Protein AF-A0AAF3E9X9-F1 (afdb_monomer_lite)

Secondary structure (DSSP, 8-state):
----------S---PPPPHHHHHHHHHHHHHHHHHHHHHHHHHHHHHHHHHHHHHHHHHHHHHHHHHHHHHHHHHHHHHHHHHHHHHHHHHHTTT--STT------HHHHHHHHHHHHHHHT-S--S-TTSTTHHHHHTTTT--HHHHHHHHHHHHHHHHHHH---PPTT--

Organism: NCBI:txid2138241

Radius of gyration: 44.93 Å; chains: 1; bounding box: 126×39×101 Å

InterPro domains:
  IPR014352 FERM/acyl-CoA-binding protein superfamily [G3DSA:1.20.80.10] (79-162)
  IPR035984 Acyl-CoA binding protein superfamily [SSF47027] (81-164)

Foldseek 3Di:
DDDDDDDPDPPDPDDDQDPVNVVVVVVVVVVVVVVVVVVVVVVVVVVVVVVVVVVVVVVVVVVVVVVVVVVVVVVVVVVLVVLLVVLCVFVVQQCVPPPQNPFHFDVVLVLLLVLLVCCLPVNADPPDPPDPNNVNVNVCHPPHNSRSSVVNSVSSVVRCVPTNTRDDPPDD

Structure (mmCIF, N/CA/C/O backbone):
data_AF-A0AAF3E9X9-F1
#
_entry.id   AF-A0AAF3E9X9-F1
#
loop_
_atom_site.group_PDB
_atom_site.id
_atom_site.type_symbol
_atom_site.label_atom_id
_atom_site.label_alt_id
_atom_site.label_comp_id
_atom_site.label_asym_id
_atom_site.label_entity_id
_atom_site.label_seq_id
_atom_site.pdbx_PDB_ins_code
_atom_site.Cartn_x
_atom_site.Cartn_y
_atom_site.Cartn_z
_atom_site.occupancy
_atom_site.B_iso_or_equiv
_atom_site.auth_seq_id
_atom_site.auth_comp_id
_atom_site.auth_asym_id
_atom_site.auth_atom_id
_atom_site.pdbx_PDB_model_num
ATOM 1 N N . MET A 1 1 ? 98.297 -1.333 -71.410 1.00 38.38 1 MET A N 1
ATOM 2 C CA . MET A 1 1 ? 98.080 0.118 -71.212 1.00 38.38 1 MET A CA 1
ATOM 3 C C . MET A 1 1 ? 96.609 0.364 -71.521 1.00 38.38 1 MET A C 1
ATOM 5 O O . MET A 1 1 ? 96.231 0.196 -72.664 1.00 38.38 1 MET A O 1
ATOM 9 N N . SER A 1 2 ? 95.712 0.298 -70.538 1.00 42.59 2 SER A N 1
ATOM 10 C CA . SER A 1 2 ? 95.420 1.313 -69.509 1.00 42.59 2 SER A CA 1
ATOM 11 C C . SER A 1 2 ? 94.754 2.567 -70.086 1.00 42.59 2 SER A C 1
ATOM 13 O O . SER A 1 2 ? 95.431 3.323 -70.775 1.00 42.59 2 SER A O 1
ATOM 15 N N . ALA A 1 3 ? 93.456 2.718 -69.779 1.00 42.56 3 ALA A N 1
ATOM 16 C CA . ALA A 1 3 ? 92.690 3.940 -69.460 1.00 42.56 3 ALA A CA 1
ATOM 17 C C . ALA A 1 3 ? 91.218 3.741 -69.912 1.00 42.56 3 ALA A C 1
ATOM 19 O O . ALA A 1 3 ? 90.909 3.918 -71.082 1.00 42.56 3 ALA A O 1
ATOM 20 N N . THR A 1 4 ? 90.333 3.071 -69.164 1.00 42.22 4 THR A N 1
ATOM 21 C CA . THR A 1 4 ? 89.468 3.565 -68.061 1.00 42.22 4 THR A CA 1
ATOM 22 C C . THR A 1 4 ? 88.842 4.957 -68.211 1.00 42.22 4 THR A C 1
ATOM 24 O O . THR A 1 4 ? 89.558 5.952 -68.193 1.00 42.22 4 THR A O 1
ATOM 27 N N . ASN A 1 5 ? 87.503 4.948 -68.093 1.00 45.28 5 ASN A N 1
ATOM 28 C CA . ASN A 1 5 ? 86.582 5.967 -67.559 1.00 45.28 5 ASN A CA 1
ATOM 29 C C . ASN A 1 5 ? 86.308 7.210 -68.428 1.00 45.28 5 ASN A C 1
ATOM 31 O O . ASN A 1 5 ? 87.218 7.829 -68.952 1.00 45.28 5 ASN A O 1
ATOM 35 N N . ARG A 1 6 ? 85.052 7.655 -68.572 1.00 42.28 6 ARG A N 1
ATOM 36 C CA . ARG A 1 6 ? 84.019 7.747 -67.522 1.00 42.28 6 ARG A CA 1
ATOM 37 C C . ARG A 1 6 ? 82.604 7.791 -68.134 1.00 42.28 6 ARG A C 1
ATOM 39 O O . ARG A 1 6 ? 82.446 8.430 -69.171 1.00 42.28 6 ARG A O 1
ATOM 46 N N . PRO A 1 7 ? 81.581 7.190 -67.503 1.00 47.53 7 PRO A N 1
ATOM 47 C CA . PRO A 1 7 ? 80.197 7.523 -67.813 1.00 47.53 7 PRO A CA 1
ATOM 48 C C . PRO A 1 7 ? 79.908 8.948 -67.318 1.00 47.53 7 PRO A C 1
ATOM 50 O O . PRO A 1 7 ? 80.308 9.312 -66.209 1.00 47.53 7 PRO A O 1
ATOM 53 N N . LEU A 1 8 ? 79.242 9.751 -68.149 1.00 48.19 8 LEU A N 1
ATOM 54 C CA . LEU A 1 8 ? 78.538 10.949 -67.697 1.00 48.19 8 LEU A CA 1
ATOM 55 C C . LEU A 1 8 ? 77.338 10.449 -66.889 1.00 48.19 8 LEU A C 1
ATOM 57 O O . LEU A 1 8 ? 76.343 10.003 -67.449 1.00 48.19 8 LEU A O 1
ATOM 61 N N . ILE A 1 9 ? 77.522 10.381 -65.573 1.00 47.69 9 ILE A N 1
ATOM 62 C CA . ILE A 1 9 ? 76.431 10.234 -64.618 1.00 47.69 9 ILE A CA 1
ATOM 63 C C . ILE A 1 9 ? 75.837 11.633 -64.508 1.00 47.69 9 ILE A C 1
ATOM 65 O O . ILE A 1 9 ? 76.485 12.522 -63.957 1.00 47.69 9 ILE A O 1
ATOM 69 N N . ASP A 1 10 ? 74.650 11.824 -65.072 1.00 47.41 10 ASP A N 1
ATOM 70 C CA . ASP A 1 10 ? 73.812 12.958 -64.709 1.00 47.41 10 ASP A CA 1
ATOM 71 C C . ASP A 1 10 ? 73.425 12.781 -63.229 1.00 47.41 10 ASP A C 1
ATOM 73 O O . ASP A 1 10 ? 73.013 11.701 -62.803 1.00 47.41 10 ASP A O 1
ATOM 77 N N . GLU A 1 11 ? 73.677 13.816 -62.426 1.00 53.53 11 GLU A N 1
ATOM 78 C CA . GLU A 1 11 ? 73.763 13.761 -60.958 1.00 53.53 11 GLU A CA 1
ATOM 79 C C . GLU A 1 11 ? 72.438 13.573 -60.204 1.00 53.53 11 GLU A C 1
ATOM 81 O O . GLU A 1 11 ? 72.451 13.534 -58.979 1.00 53.53 11 GLU A O 1
ATOM 86 N N . ASP A 1 12 ? 71.319 13.334 -60.878 1.00 51.91 12 ASP A N 1
ATOM 87 C CA . ASP A 1 12 ? 70.047 13.064 -60.212 1.00 51.91 12 ASP A CA 1
ATOM 88 C C . ASP A 1 12 ? 69.458 11.761 -60.750 1.00 51.91 12 ASP A C 1
ATOM 90 O O . ASP A 1 12 ? 68.767 11.733 -61.765 1.00 51.91 12 ASP A O 1
ATOM 94 N N . GLY A 1 13 ? 69.764 10.655 -60.064 1.00 48.75 13 GLY A N 1
ATOM 95 C CA . GLY A 1 13 ? 69.253 9.309 -60.337 1.00 48.75 13 GLY A CA 1
ATOM 96 C C . GLY A 1 13 ? 67.747 9.177 -60.097 1.00 48.75 13 GLY A C 1
ATOM 97 O O . GLY A 1 13 ? 67.317 8.410 -59.238 1.00 48.75 13 GLY A O 1
ATOM 98 N N . ILE A 1 14 ? 66.948 9.923 -60.852 1.00 55.38 14 ILE A N 1
ATOM 99 C CA . ILE A 1 14 ? 65.500 9.792 -60.934 1.00 55.38 14 ILE A CA 1
ATOM 100 C C . ILE A 1 14 ? 65.216 9.119 -62.275 1.00 55.38 14 ILE A C 1
ATOM 102 O O . ILE A 1 14 ? 65.149 9.772 -63.314 1.00 55.38 14 ILE A O 1
ATOM 106 N N . SER A 1 15 ? 65.081 7.791 -62.263 1.00 61.12 15 SER A N 1
ATOM 107 C CA . SER A 1 15 ? 64.470 7.093 -63.392 1.00 61.12 15 SER A CA 1
ATOM 108 C C . SER A 1 15 ? 63.033 7.592 -63.532 1.00 61.12 15 SER A C 1
ATOM 110 O O . SER A 1 15 ? 62.272 7.515 -62.564 1.00 61.12 15 SER A O 1
ATOM 112 N N . GLU A 1 16 ? 62.660 8.108 -64.704 1.00 63.59 16 GLU A N 1
ATOM 113 C CA . GLU A 1 16 ? 61.262 8.421 -65.007 1.00 63.59 16 GLU A CA 1
ATOM 114 C C . GLU A 1 16 ? 60.417 7.164 -64.780 1.00 63.59 16 GLU A C 1
ATOM 116 O O . GLU A 1 16 ? 60.650 6.127 -65.403 1.00 63.59 16 GLU A O 1
ATOM 121 N N . ALA A 1 17 ? 59.479 7.254 -63.832 1.00 66.50 17 ALA A N 1
ATOM 122 C CA . ALA A 1 17 ? 58.561 6.168 -63.527 1.00 66.50 17 ALA A CA 1
ATOM 123 C C . ALA A 1 17 ? 57.815 5.782 -64.804 1.00 66.50 17 ALA A C 1
ATOM 125 O O . ALA A 1 17 ? 57.258 6.640 -65.498 1.00 66.50 17 ALA A O 1
ATOM 126 N N . THR A 1 18 ? 57.815 4.494 -65.118 1.00 78.81 18 THR A N 1
ATOM 127 C CA . THR A 1 18 ? 57.129 3.998 -66.307 1.00 78.81 18 THR A CA 1
ATOM 128 C C . THR A 1 18 ? 55.622 4.227 -66.177 1.00 78.81 18 THR A C 1
ATOM 130 O O . THR A 1 18 ? 55.057 4.285 -65.082 1.00 78.81 18 THR A O 1
ATOM 133 N N . GLU A 1 19 ? 54.931 4.369 -67.308 1.00 76.75 19 GLU A N 1
ATOM 134 C CA . GLU A 1 19 ? 53.483 4.619 -67.316 1.00 76.75 19 GLU A CA 1
ATOM 135 C C . GLU A 1 19 ? 52.685 3.486 -66.633 1.00 76.75 19 GLU A C 1
ATOM 137 O O . GLU A 1 19 ? 51.592 3.709 -66.109 1.00 76.75 19 GLU A O 1
ATOM 142 N N . GLU A 1 20 ? 53.243 2.272 -66.611 1.00 78.62 20 GLU A N 1
ATOM 143 C CA . GLU A 1 20 ? 52.700 1.111 -65.900 1.00 78.62 20 GLU A CA 1
ATOM 144 C C . GLU A 1 20 ? 52.878 1.236 -64.380 1.00 78.62 20 GLU A C 1
ATOM 146 O O . GLU A 1 20 ? 51.900 1.078 -63.650 1.00 78.62 20 GLU A O 1
ATOM 151 N N . GLU A 1 21 ? 54.060 1.634 -63.897 1.00 82.25 21 GLU A N 1
ATOM 152 C CA . GLU A 1 21 ? 54.308 1.892 -62.467 1.00 82.25 21 GLU A CA 1
ATOM 153 C C . GLU A 1 21 ? 53.427 3.029 -61.926 1.00 82.25 21 GLU A C 1
ATOM 155 O O . GLU A 1 21 ? 52.904 2.947 -60.811 1.00 82.25 21 GLU A O 1
ATOM 160 N N . LEU A 1 22 ? 53.197 4.074 -62.728 1.00 81.25 22 LEU A N 1
ATOM 161 C CA . LEU A 1 22 ? 52.276 5.159 -62.380 1.00 81.25 22 LEU A CA 1
ATOM 162 C C . LEU A 1 22 ? 50.829 4.662 -62.266 1.00 81.25 22 LEU A C 1
ATOM 164 O O . LEU A 1 22 ? 50.129 5.052 -61.332 1.00 81.25 22 LEU A O 1
ATOM 168 N N . LYS A 1 23 ? 50.377 3.779 -63.167 1.00 84.31 23 LYS A N 1
ATOM 169 C CA . LYS A 1 23 ? 49.031 3.180 -63.110 1.00 84.31 23 LYS A CA 1
ATOM 170 C C . LYS A 1 23 ? 48.865 2.263 -61.900 1.00 84.31 23 LYS A C 1
ATOM 172 O O . LYS A 1 23 ? 47.849 2.365 -61.211 1.00 84.31 23 LYS A O 1
ATOM 177 N N . GLU A 1 24 ? 49.853 1.424 -61.600 1.00 85.12 24 GLU A N 1
ATOM 178 C CA . GLU A 1 24 ? 49.837 0.554 -60.417 1.00 85.12 24 GLU A CA 1
ATOM 179 C C . GLU A 1 24 ? 49.804 1.360 -59.114 1.00 85.12 24 GLU A C 1
ATOM 181 O O . GLU A 1 24 ? 49.028 1.055 -58.202 1.00 85.12 24 GLU A O 1
ATOM 186 N N . PHE A 1 25 ? 50.588 2.436 -59.031 1.00 85.31 25 PHE A N 1
ATOM 187 C CA . PHE A 1 25 ? 50.586 3.329 -57.877 1.00 85.31 25 PHE A CA 1
ATOM 188 C C . PHE A 1 25 ? 49.228 4.025 -57.690 1.00 85.31 25 PHE A C 1
ATOM 190 O O . PHE A 1 25 ? 48.700 4.095 -56.576 1.00 85.31 25 PHE A O 1
ATOM 197 N N . ASP A 1 26 ? 48.613 4.476 -58.782 1.00 89.69 26 ASP A N 1
ATOM 198 C CA . ASP A 1 26 ? 47.309 5.138 -58.769 1.00 89.69 26 ASP A CA 1
ATOM 199 C C . ASP A 1 26 ? 46.173 4.166 -58.376 1.00 89.69 26 ASP A C 1
ATOM 201 O O . ASP A 1 26 ? 45.241 4.522 -57.641 1.00 89.69 26 ASP A O 1
ATOM 205 N N . GLU A 1 27 ? 46.263 2.896 -58.787 1.00 91.19 27 GLU A N 1
ATOM 206 C CA . GLU A 1 27 ? 45.381 1.822 -58.316 1.00 91.19 27 GLU A CA 1
ATOM 207 C C . GLU A 1 27 ? 45.573 1.514 -56.827 1.00 91.19 27 GLU A C 1
ATOM 209 O O . GLU A 1 27 ? 44.582 1.331 -56.104 1.00 91.19 27 GLU A O 1
ATOM 214 N N . LEU A 1 28 ? 46.818 1.514 -56.343 1.00 91.50 28 LEU A N 1
ATOM 215 C CA . LEU A 1 28 ? 47.146 1.317 -54.933 1.00 91.50 28 LEU A CA 1
ATOM 216 C C . LEU A 1 28 ? 46.549 2.434 -54.064 1.00 91.50 28 LEU A C 1
ATOM 218 O O . LEU A 1 28 ? 45.925 2.149 -53.038 1.00 91.50 28 LEU A O 1
ATOM 222 N N . ILE A 1 29 ? 46.646 3.693 -54.506 1.00 90.88 29 ILE A N 1
ATOM 223 C CA . ILE A 1 29 ? 46.028 4.851 -53.841 1.00 90.88 29 ILE A CA 1
ATOM 224 C C . ILE A 1 29 ? 44.506 4.702 -53.809 1.00 90.88 29 ILE A C 1
ATOM 226 O O . ILE A 1 29 ? 43.887 4.857 -52.751 1.00 90.88 29 ILE A O 1
ATOM 230 N N . LYS A 1 30 ? 43.878 4.352 -54.938 1.00 92.25 30 LYS A N 1
ATOM 231 C CA . LYS A 1 30 ? 42.420 4.147 -55.017 1.00 92.25 30 LYS A CA 1
ATOM 232 C C . LYS A 1 30 ? 41.957 2.989 -54.137 1.00 92.25 30 LYS A C 1
ATOM 234 O O . LYS A 1 30 ? 40.858 3.043 -53.580 1.00 92.25 30 LYS A O 1
ATOM 239 N N . LYS A 1 31 ? 42.750 1.923 -54.015 1.00 92.88 31 LYS A N 1
ATOM 240 C CA . LYS A 1 31 ? 42.470 0.794 -53.117 1.00 92.88 31 LYS A CA 1
ATOM 241 C C . LYS A 1 31 ? 42.584 1.222 -51.654 1.00 92.88 31 LYS A C 1
ATOM 243 O O . LYS A 1 31 ? 41.633 1.029 -50.902 1.00 92.88 31 LYS A O 1
ATOM 248 N N . TYR A 1 32 ? 43.668 1.900 -51.282 1.00 92.69 32 TYR A N 1
ATOM 249 C CA . TYR A 1 32 ? 43.867 2.425 -49.931 1.00 92.69 32 TYR A CA 1
ATOM 250 C C . TYR A 1 32 ? 42.759 3.406 -49.515 1.00 92.69 32 TYR A C 1
ATOM 252 O O . TYR A 1 32 ? 42.223 3.310 -48.410 1.00 92.69 32 TYR A O 1
ATOM 260 N N . ALA A 1 33 ? 42.352 4.312 -50.408 1.00 91.19 33 ALA A N 1
ATOM 261 C CA . ALA A 1 33 ? 41.256 5.246 -50.159 1.00 91.19 33 ALA A CA 1
ATOM 262 C C . ALA A 1 33 ? 39.920 4.519 -49.919 1.00 91.19 33 ALA A C 1
ATOM 264 O O . ALA A 1 33 ? 39.194 4.861 -48.981 1.00 91.19 33 ALA A O 1
ATOM 265 N N . ARG A 1 34 ? 39.617 3.481 -50.715 1.00 92.88 34 ARG A N 1
ATOM 266 C CA . ARG A 1 34 ? 38.428 2.631 -50.531 1.00 92.88 34 ARG A CA 1
ATOM 267 C C . ARG A 1 34 ? 38.466 1.870 -49.208 1.00 92.88 34 ARG A C 1
ATOM 269 O O . ARG A 1 34 ? 37.472 1.874 -48.483 1.00 92.88 34 ARG A O 1
ATOM 276 N N . ASP A 1 35 ? 39.603 1.275 -48.861 1.00 92.31 35 ASP A N 1
ATOM 277 C CA . ASP A 1 35 ? 39.767 0.535 -47.608 1.00 92.31 35 ASP A CA 1
ATOM 278 C C . ASP A 1 35 ? 39.647 1.453 -46.386 1.00 92.31 35 ASP A C 1
ATOM 280 O O . ASP A 1 35 ? 38.933 1.131 -45.433 1.00 92.31 35 ASP A O 1
ATOM 284 N N . LYS A 1 36 ? 40.244 2.648 -46.435 1.00 93.81 36 LYS A N 1
ATOM 285 C CA . LYS A 1 36 ? 40.117 3.660 -45.378 1.00 93.81 36 LYS A CA 1
ATOM 286 C C . LYS A 1 36 ? 38.671 4.136 -45.213 1.00 93.81 36 LYS A C 1
ATOM 288 O O . LYS A 1 36 ? 38.189 4.260 -44.085 1.00 93.81 36 LYS A O 1
ATOM 293 N N . ALA A 1 37 ? 37.958 4.363 -46.318 1.00 92.38 37 ALA A N 1
ATOM 294 C CA . ALA A 1 37 ? 36.543 4.729 -46.291 1.00 92.38 37 ALA A CA 1
ATOM 295 C C . ALA A 1 37 ? 35.673 3.605 -45.702 1.00 92.38 37 ALA A C 1
ATOM 297 O O . ALA A 1 37 ? 34.796 3.878 -44.879 1.00 92.38 37 ALA A O 1
ATOM 298 N N . ARG A 1 38 ? 35.952 2.342 -46.053 1.00 93.19 38 ARG A N 1
ATOM 299 C CA . ARG A 1 38 ? 35.262 1.165 -45.507 1.00 93.19 38 ARG A CA 1
ATOM 300 C C . ARG A 1 38 ? 35.456 1.046 -43.997 1.00 93.19 38 ARG A C 1
ATOM 302 O O . ARG A 1 38 ? 34.469 0.938 -43.273 1.00 93.19 38 ARG A O 1
ATOM 309 N N . VAL A 1 39 ? 36.696 1.141 -43.515 1.00 93.81 39 VAL A N 1
ATOM 310 C CA . VAL A 1 39 ? 37.006 1.085 -42.075 1.00 93.81 39 VAL A CA 1
ATOM 311 C C . VAL A 1 39 ? 36.317 2.225 -41.321 1.00 93.81 39 VAL A C 1
ATOM 313 O O . VAL A 1 39 ? 35.711 1.990 -40.276 1.00 93.81 39 VAL A O 1
ATOM 316 N N . SER A 1 40 ? 36.327 3.447 -41.865 1.00 92.50 40 SER A N 1
ATOM 317 C CA . SER A 1 40 ? 35.619 4.578 -41.250 1.00 92.50 40 SER A CA 1
ATOM 318 C C . SER A 1 40 ? 34.103 4.349 -41.196 1.00 92.50 40 SER A C 1
ATOM 320 O O . SER A 1 40 ? 33.474 4.622 -40.173 1.00 92.50 40 SER A O 1
ATOM 322 N N . ALA A 1 41 ? 33.503 3.807 -42.259 1.00 92.00 41 ALA A N 1
ATOM 323 C CA . ALA A 1 41 ? 32.078 3.489 -42.288 1.00 92.00 41 ALA A CA 1
ATOM 324 C C . ALA A 1 41 ? 31.706 2.393 -41.273 1.00 92.00 41 ALA A C 1
ATOM 326 O O . ALA A 1 41 ? 30.686 2.505 -40.594 1.00 92.00 41 ALA A O 1
ATOM 327 N N . GLU A 1 42 ? 32.536 1.358 -41.127 1.00 94.75 42 GLU A N 1
ATOM 328 C CA . GLU A 1 42 ? 32.354 0.303 -40.122 1.00 94.75 42 GLU A CA 1
ATOM 329 C C . GLU A 1 42 ? 32.458 0.849 -38.692 1.00 94.75 42 GLU A C 1
ATOM 331 O O . GLU A 1 42 ? 31.628 0.516 -37.846 1.00 94.75 42 GLU A O 1
ATOM 336 N N . GLN A 1 43 ? 33.420 1.734 -38.421 1.00 91.50 43 GLN A N 1
ATOM 337 C CA . GLN A 1 43 ? 33.554 2.397 -37.120 1.00 91.50 43 GLN A CA 1
ATOM 338 C C . GLN A 1 43 ? 32.338 3.268 -36.794 1.00 91.50 43 GLN A C 1
ATOM 340 O O . GLN A 1 43 ? 31.813 3.187 -35.686 1.00 91.50 43 GLN A O 1
ATOM 345 N N . ARG A 1 44 ? 31.833 4.038 -37.767 1.00 93.50 44 ARG A N 1
ATOM 346 C CA . ARG A 1 44 ? 30.604 4.830 -37.593 1.00 93.50 44 ARG A CA 1
ATOM 347 C C . ARG A 1 44 ? 29.399 3.944 -37.299 1.00 93.50 44 ARG A C 1
ATOM 349 O O . ARG A 1 44 ? 28.632 4.254 -36.397 1.00 93.50 44 ARG A O 1
ATOM 356 N N . LYS A 1 45 ? 29.242 2.823 -38.011 1.00 93.25 45 LYS A N 1
ATOM 357 C CA . LYS A 1 45 ? 28.161 1.859 -37.743 1.00 93.25 45 LYS A CA 1
ATOM 358 C C . LYS A 1 45 ? 28.243 1.291 -36.326 1.00 93.25 45 LYS A C 1
ATOM 360 O O . LYS A 1 45 ? 27.219 1.211 -35.655 1.00 93.25 45 LYS A O 1
ATOM 365 N N . LYS A 1 46 ? 29.445 0.933 -35.864 1.00 92.75 46 LYS A N 1
ATOM 366 C CA . LYS A 1 46 ? 29.664 0.453 -34.490 1.00 92.75 46 LYS A CA 1
ATOM 367 C C . LYS A 1 46 ? 29.305 1.516 -33.456 1.00 92.75 46 LYS A C 1
ATOM 369 O O . LYS A 1 46 ? 28.583 1.205 -32.517 1.00 92.75 46 LYS A O 1
ATOM 374 N N . LEU A 1 47 ? 29.750 2.757 -33.662 1.00 94.38 47 LEU A N 1
ATOM 375 C CA . LEU A 1 47 ? 29.429 3.875 -32.774 1.00 94.38 47 LEU A CA 1
ATOM 376 C C . LEU A 1 47 ? 27.914 4.103 -32.683 1.00 94.38 47 LEU A C 1
ATOM 378 O O . LEU A 1 47 ? 27.372 4.177 -31.589 1.00 94.38 47 LEU A O 1
ATOM 382 N N . LEU A 1 48 ? 27.221 4.127 -33.823 1.00 94.19 48 LEU A N 1
ATOM 383 C CA . LEU A 1 48 ? 25.768 4.309 -33.861 1.00 94.19 48 LEU A CA 1
ATOM 384 C C . LEU A 1 48 ? 25.010 3.156 -33.184 1.00 94.19 48 LEU A C 1
ATOM 386 O O . LEU A 1 48 ? 24.014 3.401 -32.506 1.00 94.19 48 LEU A O 1
ATOM 390 N N . SER A 1 49 ? 25.470 1.907 -33.343 1.00 91.38 49 SER A N 1
ATOM 391 C CA . SER A 1 49 ? 24.883 0.764 -32.623 1.00 91.38 49 SER A CA 1
ATOM 392 C C . SER A 1 49 ? 25.063 0.918 -31.119 1.00 91.38 49 SER A C 1
ATOM 394 O O . SER A 1 49 ? 24.096 0.773 -30.377 1.00 91.38 49 SER A O 1
ATOM 396 N N . TYR A 1 50 ? 26.272 1.286 -30.688 1.00 93.81 50 TYR A N 1
ATOM 397 C CA . TYR A 1 50 ? 26.589 1.503 -29.282 1.00 93.81 50 TYR A CA 1
ATOM 398 C C . TYR A 1 50 ? 25.732 2.614 -28.665 1.00 93.81 50 TYR A C 1
ATOM 400 O O . TYR A 1 50 ? 25.142 2.417 -27.610 1.00 93.81 50 TYR A O 1
ATOM 408 N N . GLU A 1 51 ? 25.597 3.762 -29.332 1.00 93.62 51 GLU A N 1
ATOM 409 C CA . GLU A 1 51 ? 24.762 4.866 -28.844 1.00 93.62 51 GLU A CA 1
ATOM 410 C C . GLU A 1 51 ? 23.286 4.474 -28.717 1.00 93.62 51 GLU A C 1
ATOM 412 O O . GLU A 1 51 ? 22.613 4.884 -27.768 1.00 93.62 51 GLU A O 1
ATOM 417 N N . ARG A 1 52 ? 22.771 3.680 -29.664 1.00 92.94 52 ARG A N 1
ATOM 418 C CA . ARG A 1 52 ? 21.404 3.155 -29.601 1.00 92.94 52 ARG A CA 1
ATOM 419 C C . ARG A 1 52 ? 21.241 2.203 -28.420 1.00 92.94 52 ARG A C 1
ATOM 421 O O . ARG A 1 52 ? 20.326 2.385 -27.625 1.00 92.94 52 ARG A O 1
ATOM 428 N N . GLU A 1 53 ? 22.131 1.223 -28.298 1.00 89.38 53 GLU A N 1
ATOM 429 C CA . GLU A 1 53 ? 22.112 0.241 -27.210 1.00 89.38 53 GLU A CA 1
ATOM 430 C C . GLU A 1 53 ? 22.225 0.926 -25.846 1.00 89.38 53 GLU A C 1
ATOM 432 O O . GLU A 1 53 ? 21.476 0.595 -24.933 1.00 89.38 53 GLU A O 1
ATOM 437 N N . HIS A 1 54 ? 23.084 1.939 -25.717 1.00 92.38 5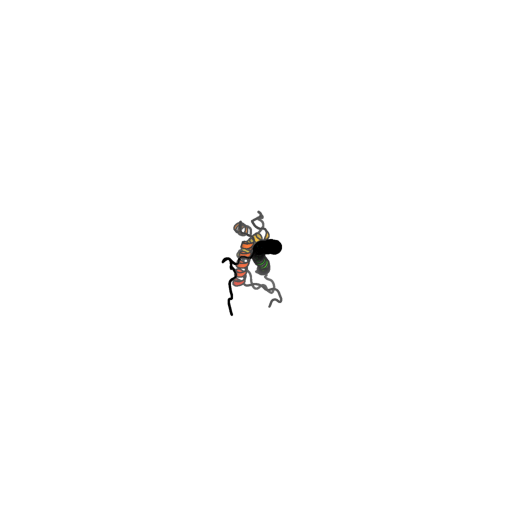4 HIS A N 1
ATOM 438 C CA . HIS A 1 54 ? 23.221 2.717 -24.489 1.00 92.38 54 HIS A CA 1
ATOM 439 C C . HIS A 1 54 ? 21.903 3.392 -24.089 1.00 92.38 54 HIS A C 1
ATOM 441 O O . HIS A 1 54 ? 21.463 3.252 -22.949 1.00 92.38 54 HIS A O 1
ATOM 447 N N . ARG A 1 55 ? 21.219 4.056 -25.032 1.00 90.69 55 ARG A N 1
ATOM 448 C CA . ARG A 1 55 ? 19.908 4.676 -24.766 1.00 90.69 55 ARG A CA 1
ATOM 449 C C . ARG A 1 55 ? 18.830 3.651 -24.420 1.00 90.69 55 ARG A C 1
ATOM 451 O O . ARG A 1 55 ? 18.002 3.909 -23.552 1.00 90.69 55 ARG A O 1
ATOM 458 N N . GLU A 1 56 ? 18.824 2.492 -25.076 1.00 88.94 56 GLU A N 1
ATOM 459 C CA . GLU A 1 56 ? 17.900 1.403 -24.736 1.00 88.94 56 GLU A CA 1
ATOM 460 C C . GLU A 1 56 ? 18.152 0.873 -23.317 1.00 88.94 56 GLU A C 1
ATOM 462 O O . GLU A 1 56 ? 17.200 0.593 -22.588 1.00 88.94 56 GLU A O 1
ATOM 467 N N . MET A 1 57 ? 19.415 0.776 -22.893 1.00 85.44 57 MET A N 1
ATOM 468 C CA . MET A 1 57 ? 19.767 0.373 -21.528 1.00 85.44 57 MET A CA 1
ATOM 469 C C . MET A 1 57 ? 19.354 1.421 -20.492 1.00 85.44 57 MET A C 1
ATOM 471 O O . MET A 1 57 ? 18.825 1.049 -19.447 1.00 85.44 57 MET A O 1
ATOM 475 N N . GLU A 1 58 ? 19.522 2.714 -20.781 1.00 92.38 58 GLU A N 1
ATOM 476 C CA . GLU A 1 58 ? 19.032 3.799 -19.919 1.00 92.38 58 GLU A CA 1
ATOM 477 C C . GLU A 1 58 ? 17.508 3.737 -19.747 1.00 92.38 58 GLU A C 1
ATOM 479 O O . GLU A 1 58 ? 17.009 3.803 -18.623 1.00 92.38 58 GLU A O 1
ATOM 484 N N . GLN A 1 59 ? 16.763 3.535 -20.839 1.00 87.31 59 GLN A N 1
ATOM 485 C CA . GLN A 1 59 ? 15.306 3.371 -20.787 1.00 87.31 59 GLN A CA 1
ATOM 486 C C . GLN A 1 59 ? 14.901 2.134 -19.980 1.00 87.31 59 GLN A C 1
ATOM 488 O O . GLN A 1 59 ? 14.068 2.233 -19.080 1.00 87.31 59 GLN A O 1
ATOM 493 N N . ARG A 1 60 ? 15.547 0.983 -20.203 1.00 82.62 60 ARG A N 1
ATOM 494 C CA . ARG A 1 60 ? 15.296 -0.229 -19.405 1.00 82.62 60 ARG A CA 1
ATOM 495 C C . ARG A 1 60 ? 15.609 -0.035 -17.927 1.00 82.62 60 ARG A C 1
ATOM 497 O O . ARG A 1 60 ? 14.892 -0.567 -17.085 1.00 82.62 60 ARG A O 1
ATOM 504 N N . ALA A 1 61 ? 16.654 0.720 -17.590 1.00 91.50 61 ALA A N 1
ATOM 505 C CA . ALA A 1 61 ? 16.977 1.032 -16.202 1.00 91.50 61 ALA A CA 1
ATOM 506 C C . ALA A 1 61 ? 15.880 1.890 -15.549 1.00 91.50 61 ALA A C 1
ATOM 508 O O . ALA A 1 61 ? 15.495 1.631 -14.407 1.00 91.50 61 ALA A O 1
ATOM 509 N N . LEU A 1 62 ? 15.328 2.868 -16.276 1.00 92.06 62 LEU A N 1
ATOM 510 C CA . LEU A 1 62 ? 14.182 3.660 -15.817 1.00 92.06 62 LEU A CA 1
ATOM 511 C C . LEU A 1 62 ? 12.938 2.787 -15.614 1.00 92.06 62 LEU A C 1
ATOM 513 O O . LEU A 1 62 ? 12.301 2.868 -14.563 1.00 92.06 62 LEU A O 1
ATOM 517 N N . GLU A 1 63 ? 12.619 1.920 -16.574 1.00 86.94 63 GLU A N 1
ATOM 518 C CA . GLU A 1 63 ? 11.493 0.983 -16.489 1.00 86.94 63 GLU A CA 1
ATOM 519 C C . GLU A 1 63 ? 11.641 0.011 -15.313 1.00 86.94 63 GLU A C 1
ATOM 521 O O . GLU A 1 63 ? 10.690 -0.203 -14.558 1.00 86.94 63 GLU A O 1
ATOM 526 N N . TRP A 1 64 ? 12.841 -0.537 -15.117 1.00 88.31 64 TRP A N 1
ATOM 527 C CA . TRP A 1 64 ? 13.174 -1.428 -14.009 1.00 88.31 64 TRP A CA 1
ATOM 528 C C . TRP A 1 64 ? 13.006 -0.736 -12.657 1.00 88.31 64 TRP A C 1
ATOM 530 O O . TRP A 1 64 ? 12.351 -1.272 -11.761 1.00 88.31 64 TRP A O 1
ATOM 540 N N . ASN A 1 65 ? 13.532 0.482 -12.519 1.00 91.56 65 ASN A N 1
ATOM 541 C CA . ASN A 1 65 ? 13.362 1.276 -11.306 1.00 91.56 65 ASN A CA 1
ATOM 542 C C . ASN A 1 65 ? 11.880 1.580 -11.051 1.00 91.56 65 ASN A C 1
ATOM 544 O O . ASN A 1 65 ? 11.394 1.370 -9.942 1.00 91.56 65 ASN A O 1
ATOM 548 N N . ALA A 1 66 ? 11.125 1.987 -12.074 1.00 86.12 66 ALA A N 1
ATOM 549 C CA . ALA A 1 66 ? 9.692 2.253 -11.953 1.00 86.12 66 ALA A CA 1
ATOM 550 C C . ALA A 1 66 ? 8.872 0.997 -11.604 1.00 86.12 66 ALA A C 1
ATOM 552 O O . ALA A 1 66 ? 7.864 1.085 -10.899 1.00 86.12 66 ALA A O 1
ATOM 553 N N . TYR A 1 67 ? 9.268 -0.178 -12.098 1.00 80.12 67 TYR A N 1
ATOM 554 C CA . TYR A 1 67 ? 8.677 -1.460 -11.712 1.00 80.12 67 TYR A CA 1
ATOM 555 C C . TYR A 1 67 ? 8.926 -1.761 -10.231 1.00 80.12 67 TYR A C 1
ATOM 557 O O . TYR A 1 67 ? 7.980 -2.045 -9.495 1.00 80.12 67 TYR A O 1
ATOM 565 N N . TRP A 1 68 ? 10.173 -1.646 -9.771 1.00 78.75 68 TRP A N 1
ATOM 566 C CA . TRP A 1 68 ? 10.518 -1.928 -8.378 1.00 78.75 68 TRP A CA 1
ATOM 567 C C . TRP A 1 68 ? 9.934 -0.921 -7.394 1.00 78.75 68 TRP A C 1
ATOM 569 O O . TRP A 1 68 ? 9.511 -1.325 -6.317 1.00 78.75 68 TRP A O 1
ATOM 579 N N . GLU A 1 69 ? 9.850 0.360 -7.744 1.00 80.81 69 GLU A N 1
ATOM 580 C CA . GLU A 1 69 ? 9.202 1.365 -6.894 1.00 80.81 69 GLU A CA 1
ATOM 581 C C . GLU A 1 69 ? 7.694 1.113 -6.758 1.00 80.81 69 GLU A C 1
ATOM 583 O O . GLU A 1 69 ? 7.165 1.168 -5.646 1.00 80.81 69 GLU A O 1
ATOM 588 N N . ARG A 1 70 ? 7.007 0.735 -7.849 1.00 70.62 70 ARG A N 1
ATOM 589 C CA . ARG A 1 70 ? 5.610 0.269 -7.778 1.00 70.62 70 ARG A CA 1
ATOM 590 C C . ARG A 1 70 ? 5.483 -0.949 -6.874 1.00 70.62 70 ARG A C 1
ATOM 592 O O . ARG A 1 70 ? 4.691 -0.944 -5.943 1.00 70.62 70 ARG A O 1
ATOM 599 N N . ARG A 1 71 ? 6.338 -1.949 -7.069 1.00 64.81 71 ARG A N 1
ATOM 600 C CA . ARG A 1 71 ? 6.293 -3.181 -6.284 1.00 64.81 71 ARG A CA 1
ATOM 601 C C . ARG A 1 71 ? 6.592 -2.962 -4.801 1.00 64.81 71 ARG A C 1
ATOM 603 O O . ARG A 1 71 ? 5.910 -3.529 -3.964 1.00 64.81 71 ARG A O 1
ATOM 610 N N . LYS A 1 72 ? 7.539 -2.088 -4.447 1.00 72.12 72 LYS A N 1
ATOM 611 C CA . LYS A 1 72 ? 7.790 -1.693 -3.048 1.00 72.12 72 LYS A CA 1
ATOM 612 C C . LYS A 1 72 ? 6.587 -0.996 -2.413 1.00 72.12 72 LYS A C 1
ATOM 614 O O . LYS A 1 72 ? 6.414 -1.090 -1.198 1.00 72.12 72 LYS A O 1
ATOM 619 N N . LYS A 1 73 ? 5.801 -0.259 -3.200 1.00 67.44 73 LYS A N 1
ATOM 620 C CA . LYS A 1 73 ? 4.557 0.363 -2.741 1.00 67.44 73 LYS A CA 1
ATOM 621 C C . LYS A 1 73 ? 3.492 -0.711 -2.496 1.00 67.44 73 LYS A C 1
ATOM 623 O O . LYS A 1 73 ? 2.994 -0.802 -1.376 1.00 67.44 73 LYS A O 1
ATOM 628 N N . ASP A 1 74 ? 3.277 -1.581 -3.478 1.00 57.72 74 ASP A N 1
ATOM 629 C CA . ASP A 1 74 ? 2.250 -2.626 -3.456 1.00 57.72 74 ASP A CA 1
ATOM 630 C C . ASP A 1 74 ? 2.542 -3.731 -2.419 1.00 57.72 74 ASP A C 1
ATOM 632 O O . ASP A 1 74 ? 1.661 -4.099 -1.650 1.00 57.72 74 ASP A O 1
ATOM 636 N N . ASP A 1 75 ? 3.787 -4.212 -2.300 1.00 55.72 75 ASP A N 1
ATOM 637 C CA . ASP A 1 75 ? 4.191 -5.211 -1.291 1.00 55.72 75 ASP A CA 1
ATOM 638 C C . ASP A 1 75 ? 4.052 -4.655 0.136 1.00 55.72 75 ASP A C 1
ATOM 640 O O . ASP A 1 75 ? 3.712 -5.379 1.077 1.00 55.72 75 ASP A O 1
ATOM 644 N N . ARG A 1 76 ? 4.267 -3.343 0.317 1.00 59.62 76 ARG A N 1
ATOM 645 C CA . ARG A 1 76 ? 4.019 -2.680 1.601 1.00 59.62 76 ARG A CA 1
ATOM 646 C C . ARG A 1 76 ? 2.522 -2.648 1.911 1.00 59.62 76 ARG A C 1
ATOM 648 O O . ARG A 1 76 ? 2.191 -2.631 3.093 1.00 59.62 76 ARG A O 1
ATOM 655 N N . ASP A 1 77 ? 1.653 -2.522 0.909 1.00 57.69 77 ASP A N 1
ATOM 656 C CA . ASP A 1 77 ? 0.190 -2.455 1.056 1.00 57.69 77 ASP A CA 1
ATOM 657 C C . ASP A 1 77 ? -0.413 -3.861 1.291 1.00 57.69 77 ASP A C 1
ATOM 659 O O . ASP A 1 77 ? -1.156 -4.047 2.252 1.00 57.69 77 ASP A O 1
ATOM 663 N N . LEU A 1 78 ? 0.014 -4.886 0.542 1.00 60.22 78 LEU A N 1
ATOM 664 C CA . LEU A 1 78 ? -0.479 -6.272 0.656 1.00 60.22 78 LEU A CA 1
ATOM 665 C C . LEU A 1 78 ? -0.217 -6.922 2.024 1.00 60.22 78 LEU A C 1
ATOM 667 O O . LEU A 1 78 ? -1.059 -7.656 2.546 1.00 60.22 78 LEU A O 1
ATOM 671 N N . TRP A 1 79 ? 0.941 -6.663 2.640 1.00 64.56 79 TRP A N 1
ATOM 672 C CA . TRP A 1 79 ? 1.203 -7.161 3.996 1.00 64.56 79 TRP A CA 1
ATOM 673 C C . TRP A 1 79 ? 0.329 -6.434 5.033 1.00 64.56 79 TRP A C 1
ATOM 675 O O . TRP A 1 79 ? -0.155 -7.045 5.985 1.00 64.56 79 TRP A O 1
ATOM 685 N N . ARG A 1 80 ? 0.020 -5.152 4.812 1.00 72.06 80 ARG A N 1
ATOM 686 C CA . ARG A 1 80 ? -0.861 -4.393 5.707 1.00 72.06 80 ARG A CA 1
ATOM 687 C C . ARG A 1 80 ? -2.294 -4.899 5.691 1.00 72.06 80 ARG A C 1
ATOM 689 O O . ARG A 1 80 ? -2.892 -4.944 6.759 1.00 72.06 80 ARG A O 1
ATOM 696 N N . ASP A 1 81 ? -2.806 -5.353 4.554 1.00 81.25 81 ASP A N 1
ATOM 697 C CA . ASP A 1 81 ? -4.142 -5.957 4.496 1.00 81.25 81 ASP A CA 1
ATOM 698 C C . ASP A 1 81 ? -4.213 -7.258 5.305 1.00 81.25 81 ASP A C 1
ATOM 700 O O . ASP A 1 81 ? -5.176 -7.488 6.038 1.00 81.25 81 ASP A O 1
ATOM 704 N N . LYS A 1 82 ? -3.158 -8.085 5.253 1.00 85.44 82 LYS A N 1
ATOM 705 C CA . LYS A 1 82 ? -3.053 -9.294 6.083 1.00 85.44 82 LYS A CA 1
ATOM 706 C C . LYS A 1 82 ? -2.982 -8.957 7.575 1.00 85.44 82 LYS A C 1
ATOM 708 O O . LYS A 1 82 ? -3.667 -9.592 8.377 1.00 85.44 82 LYS A O 1
ATOM 713 N N . ASP A 1 83 ? -2.160 -7.980 7.951 1.00 88.00 83 ASP A N 1
ATOM 714 C CA . ASP A 1 83 ? -2.018 -7.558 9.348 1.00 88.00 83 ASP A CA 1
ATOM 715 C C . ASP A 1 83 ? -3.297 -6.893 9.869 1.00 88.00 83 ASP A C 1
ATOM 717 O O . ASP A 1 83 ? -3.688 -7.131 11.011 1.00 88.00 83 ASP A O 1
ATOM 721 N N . PHE A 1 84 ? -3.989 -6.125 9.025 1.00 90.88 84 PHE A N 1
ATOM 722 C CA . PHE A 1 84 ? -5.290 -5.539 9.326 1.00 90.88 84 PHE A CA 1
ATOM 723 C C . PHE A 1 84 ? -6.350 -6.623 9.525 1.00 90.88 84 PHE A C 1
ATOM 725 O O . PHE A 1 84 ? -7.023 -6.620 10.550 1.00 90.88 84 PHE A O 1
ATOM 732 N N . ALA A 1 85 ? -6.453 -7.601 8.622 1.00 90.88 85 ALA A N 1
ATOM 733 C CA . ALA A 1 85 ? -7.381 -8.722 8.774 1.00 90.88 85 ALA A CA 1
ATOM 734 C C . ALA A 1 85 ? -7.115 -9.521 10.062 1.00 90.88 85 ALA A C 1
ATOM 736 O O . ALA A 1 85 ? -8.046 -9.848 10.793 1.00 90.88 85 ALA A O 1
ATOM 737 N N . ASN A 1 86 ? -5.843 -9.773 10.387 1.00 89.81 86 ASN A N 1
ATOM 738 C CA . ASN A 1 86 ? -5.445 -10.415 11.641 1.00 89.81 86 ASN A CA 1
ATOM 739 C C . ASN A 1 86 ? -5.793 -9.554 12.867 1.00 89.81 86 ASN A C 1
ATOM 741 O O . ASN A 1 86 ? -6.221 -10.078 13.888 1.00 89.81 86 ASN A O 1
ATOM 745 N N . ALA A 1 87 ? -5.626 -8.232 12.790 1.00 91.44 87 ALA A N 1
ATOM 746 C CA . ALA A 1 87 ? -6.028 -7.315 13.851 1.00 91.44 87 ALA A CA 1
ATOM 747 C C . ALA A 1 87 ? -7.554 -7.286 14.040 1.00 91.44 87 ALA A C 1
ATOM 749 O O . ALA A 1 87 ? -8.018 -7.261 15.176 1.00 91.44 87 ALA A O 1
ATOM 750 N N . VAL A 1 88 ? -8.334 -7.323 12.956 1.00 91.19 88 VAL A N 1
ATOM 751 C CA . VAL A 1 88 ? -9.805 -7.382 12.995 1.00 91.19 88 VAL A CA 1
ATOM 752 C C . VAL A 1 88 ? -10.277 -8.697 13.605 1.00 91.19 88 VAL A C 1
ATOM 754 O O . VAL A 1 88 ? -11.084 -8.666 14.531 1.00 91.19 88 VAL A O 1
ATOM 757 N N . ASP A 1 89 ? -9.735 -9.834 13.158 1.00 88.94 89 ASP A N 1
ATOM 758 C CA . ASP A 1 89 ? -9.994 -11.137 13.783 1.00 88.94 89 ASP A CA 1
ATOM 759 C C . ASP A 1 89 ? -9.673 -11.070 15.278 1.00 88.94 89 ASP A C 1
ATOM 761 O O . ASP A 1 89 ? -10.497 -11.450 16.114 1.00 88.94 89 ASP A O 1
ATOM 765 N N . LYS A 1 90 ? -8.536 -10.443 15.615 1.00 87.44 90 LYS A N 1
ATOM 766 C CA . LYS A 1 90 ? -8.117 -10.254 16.996 1.00 87.44 90 LYS A CA 1
ATOM 767 C C . LYS A 1 90 ? -9.118 -9.475 17.845 1.00 87.44 90 LYS A C 1
ATOM 769 O O . LYS A 1 90 ? -9.580 -9.923 18.893 1.00 87.44 90 LYS A O 1
ATOM 774 N N . MET A 1 91 ? -9.501 -8.303 17.369 1.00 87.69 91 MET A N 1
ATOM 775 C CA . MET A 1 91 ? -10.404 -7.431 18.107 1.00 87.69 91 MET A CA 1
ATOM 776 C C . MET A 1 91 ? -11.851 -7.931 18.101 1.00 87.69 91 MET A C 1
ATOM 778 O O . MET A 1 91 ? -12.560 -7.688 19.067 1.00 87.69 91 MET A O 1
ATOM 782 N N . SER A 1 92 ? -12.281 -8.715 17.108 1.00 82.88 92 SER A N 1
ATOM 783 C CA . SER A 1 92 ? -13.632 -9.304 17.084 1.00 82.88 92 SER A CA 1
ATOM 784 C C . SER A 1 92 ? -13.905 -10.271 18.244 1.00 82.88 92 SER A C 1
ATOM 786 O O . SER A 1 92 ? -15.057 -10.546 18.577 1.00 82.88 92 SER A O 1
ATOM 788 N N . ARG A 1 93 ? -12.844 -10.786 18.879 1.00 76.12 93 ARG A N 1
ATOM 789 C CA . ARG A 1 93 ? -12.923 -11.727 20.009 1.00 76.12 93 ARG A CA 1
ATOM 790 C C . ARG A 1 93 ? -12.501 -11.082 21.329 1.00 76.12 93 ARG A C 1
ATOM 792 O O . ARG A 1 93 ? -12.601 -11.723 22.381 1.00 76.12 93 ARG A O 1
ATOM 799 N N . ALA A 1 94 ? -12.067 -9.822 21.289 1.00 66.94 94 ALA A N 1
ATOM 800 C CA . ALA A 1 94 ? -11.942 -8.983 22.468 1.00 66.94 94 ALA A CA 1
ATOM 801 C C . ALA A 1 94 ? -13.356 -8.714 23.011 1.00 66.94 94 ALA A C 1
ATOM 803 O O . ALA A 1 94 ? -14.195 -8.154 22.312 1.00 66.94 94 ALA A O 1
ATOM 804 N N . GLY A 1 95 ? -13.656 -9.218 24.211 1.00 57.09 95 GLY A N 1
ATOM 805 C CA . GLY A 1 95 ? -15.009 -9.189 24.783 1.00 57.09 95 GLY A CA 1
ATOM 806 C C . GLY A 1 95 ? -15.874 -10.427 24.511 1.00 57.09 95 GLY A C 1
ATOM 807 O O . GLY A 1 95 ? -17.027 -10.479 24.942 1.00 57.09 95 GLY A O 1
ATOM 808 N N . TYR A 1 96 ? -15.346 -11.472 23.859 1.00 58.59 96 TYR A N 1
ATOM 809 C CA . TYR A 1 96 ? -16.011 -12.780 23.854 1.00 58.59 96 TYR A CA 1
ATOM 810 C C . TYR A 1 96 ? -16.053 -13.338 25.283 1.00 58.59 96 TYR A C 1
ATOM 812 O O . TYR A 1 96 ? -15.003 -13.634 25.833 1.00 58.59 96 TYR A O 1
ATOM 820 N N . LYS A 1 97 ? -17.251 -13.518 25.863 1.00 59.38 97 LYS A N 1
ATOM 821 C CA . LYS A 1 97 ? -17.479 -14.026 27.240 1.00 59.38 97 LYS A CA 1
ATOM 822 C C . LYS A 1 97 ? -17.804 -15.525 27.313 1.00 59.38 97 LYS A C 1
ATOM 824 O O . LYS A 1 97 ? -18.406 -15.989 28.278 1.00 59.38 97 LYS A O 1
ATOM 829 N N . GLY A 1 98 ? -17.500 -16.292 26.263 1.00 60.97 98 GLY A N 1
ATOM 830 C CA . GLY A 1 98 ? -17.715 -17.742 26.282 1.00 60.97 98 GLY A CA 1
ATOM 831 C C . GLY A 1 98 ? -16.751 -18.457 27.235 1.00 60.97 98 GLY A C 1
ATOM 832 O O . GLY A 1 98 ? -15.959 -17.830 27.925 1.00 60.97 98 GLY A O 1
ATOM 833 N N . LYS A 1 99 ? -16.751 -19.796 27.227 1.00 58.25 99 LYS A N 1
ATOM 834 C CA . LYS A 1 99 ? -15.924 -20.642 28.121 1.00 58.25 99 LYS A CA 1
ATOM 835 C C . LYS A 1 99 ? -14.413 -20.307 28.148 1.00 58.25 99 LYS A C 1
ATOM 837 O O . LYS A 1 99 ? -13.722 -20.728 29.065 1.00 58.25 99 LYS A O 1
ATOM 842 N N . HIS A 1 100 ? -13.911 -19.594 27.139 1.00 56.09 100 HIS A N 1
ATOM 843 C CA . HIS A 1 100 ? -12.504 -19.202 26.966 1.00 56.09 100 HIS A CA 1
ATOM 844 C C . HIS A 1 100 ? -12.321 -17.674 26.897 1.00 56.09 100 HIS A C 1
ATOM 846 O O . HIS A 1 100 ? -11.414 -17.184 26.229 1.00 56.09 100 HIS A O 1
ATOM 852 N N . GLY A 1 101 ? -13.262 -16.933 27.477 1.00 62.91 1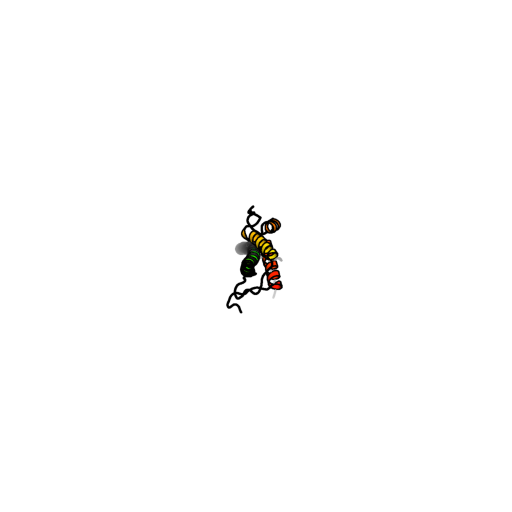01 GLY A N 1
ATOM 853 C CA . GLY A 1 101 ? -13.368 -15.485 27.420 1.00 62.91 101 GLY A CA 1
ATOM 854 C C . GLY A 1 101 ? -12.939 -14.816 28.714 1.00 62.91 101 GLY A C 1
ATOM 855 O O . GLY A 1 101 ? -13.802 -14.412 29.487 1.00 62.91 101 GLY A O 1
ATOM 856 N N . ASP A 1 102 ? -11.634 -14.720 28.952 1.00 69.25 102 ASP A N 1
ATOM 857 C CA . ASP A 1 102 ? -11.091 -14.160 30.198 1.00 69.25 102 ASP A CA 1
ATOM 858 C C . ASP A 1 102 ? -10.794 -12.655 30.084 1.00 69.25 102 ASP A C 1
ATOM 860 O O . ASP A 1 102 ? -10.606 -11.971 31.091 1.00 69.25 102 ASP A O 1
ATOM 864 N N . PHE A 1 103 ? -10.775 -12.128 28.855 1.00 76.56 103 PHE A N 1
ATOM 865 C CA . PHE A 1 103 ? -10.385 -10.755 28.553 1.00 76.56 103 PHE A CA 1
ATOM 866 C C . PHE A 1 103 ? -11.506 -9.968 27.865 1.00 76.56 103 PHE A C 1
ATOM 868 O O . PHE A 1 103 ? -12.070 -10.404 26.854 1.00 76.56 103 PHE A O 1
ATOM 875 N N . ASP A 1 104 ? -11.788 -8.779 28.399 1.00 81.69 104 ASP A N 1
ATOM 876 C CA . ASP A 1 104 ? -12.781 -7.836 27.882 1.00 81.69 104 ASP A CA 1
ATOM 877 C C . ASP A 1 104 ? -12.110 -6.478 27.638 1.00 81.69 104 ASP A C 1
ATOM 879 O O . ASP A 1 104 ? -11.378 -5.972 28.494 1.00 81.69 104 ASP A O 1
ATOM 883 N N . VAL A 1 105 ? -12.325 -5.911 26.453 1.00 85.44 105 VAL A N 1
ATOM 884 C CA . VAL A 1 105 ? -11.777 -4.602 26.076 1.00 85.44 105 VAL A CA 1
ATOM 885 C C . VAL A 1 105 ? -12.872 -3.560 26.287 1.00 85.44 105 VAL A C 1
ATOM 887 O O . VAL A 1 105 ? -14.005 -3.799 25.869 1.00 85.44 105 VAL A O 1
ATOM 890 N N . PRO A 1 106 ? -12.574 -2.409 26.921 1.00 89.81 106 PRO A N 1
ATOM 891 C CA . PRO A 1 106 ? -13.583 -1.393 27.186 1.00 89.81 106 PRO A CA 1
ATOM 892 C C . PRO A 1 106 ? -14.333 -0.969 25.924 1.00 89.81 106 PRO A C 1
ATOM 894 O O . PRO A 1 106 ? -13.735 -0.789 24.861 1.00 89.81 106 PRO A O 1
ATOM 897 N N . GLU A 1 107 ? -15.640 -0.750 26.065 1.00 89.56 107 GLU A N 1
ATOM 898 C CA . GLU A 1 107 ? -16.511 -0.404 24.940 1.00 89.56 107 GLU A CA 1
ATOM 899 C C . GLU A 1 107 ? -16.050 0.867 24.213 1.00 89.56 107 GLU A C 1
ATOM 901 O O . GLU A 1 107 ? -16.094 0.925 22.990 1.00 89.56 107 GLU A O 1
ATOM 906 N N . GLU A 1 108 ? -15.510 1.848 24.938 1.00 92.25 108 GLU A N 1
ATOM 907 C CA . GLU A 1 108 ? -14.952 3.077 24.361 1.00 92.25 108 GLU A CA 1
ATOM 908 C C . GLU A 1 108 ? -13.823 2.806 23.353 1.00 92.25 108 GLU A C 1
ATOM 910 O O . GLU A 1 108 ? -13.745 3.457 22.311 1.00 92.25 108 GLU A O 1
ATOM 915 N N . GLU A 1 109 ? -12.954 1.832 23.632 1.00 92.81 109 GLU A N 1
ATOM 916 C CA . GLU A 1 109 ? -11.871 1.456 22.718 1.00 92.81 109 GLU A CA 1
ATOM 917 C C . GLU A 1 109 ? -12.406 0.638 21.537 1.00 92.81 109 GLU A C 1
ATOM 919 O O . GLU A 1 109 ? -11.960 0.811 20.401 1.00 92.81 109 GLU A O 1
ATOM 924 N N . MET A 1 110 ? -13.434 -0.185 21.768 1.00 91.25 110 MET A N 1
ATOM 925 C CA . MET A 1 110 ? -14.128 -0.898 20.694 1.00 91.25 110 MET A CA 1
ATOM 926 C C . MET A 1 110 ? -14.806 0.069 19.717 1.00 91.25 110 MET A C 1
ATOM 928 O O . MET A 1 110 ? -14.675 -0.100 18.509 1.00 91.25 110 MET A O 1
ATOM 932 N N . ILE A 1 111 ? -15.447 1.131 20.211 1.00 94.25 111 ILE A N 1
ATOM 933 C CA . ILE A 1 111 ? -16.073 2.179 19.388 1.00 94.25 111 ILE A CA 1
ATOM 934 C C . ILE A 1 111 ? -15.026 2.896 18.520 1.00 94.25 111 ILE A C 1
ATOM 936 O O . ILE A 1 111 ? -15.272 3.151 17.338 1.00 94.25 111 ILE A O 1
ATOM 940 N N . LYS A 1 112 ? -13.837 3.194 19.064 1.00 95.44 112 LYS A N 1
ATOM 941 C CA . LYS A 1 112 ? -12.729 3.786 18.289 1.00 95.44 112 LYS A CA 1
ATOM 942 C C . LYS A 1 112 ? -12.235 2.841 17.193 1.00 95.44 112 LYS A C 1
ATOM 944 O O . LYS A 1 112 ? -11.986 3.283 16.071 1.00 95.44 112 LYS A O 1
ATOM 949 N N . LEU A 1 113 ? -12.104 1.548 17.498 1.00 94.94 113 LEU A N 1
ATOM 950 C CA . LEU A 1 113 ? -11.723 0.530 16.516 1.00 94.94 113 LEU A CA 1
ATOM 951 C C . LEU A 1 113 ? -12.772 0.392 15.417 1.00 94.94 113 LEU A C 1
ATOM 953 O O . LEU A 1 113 ? -12.409 0.358 14.246 1.00 94.94 113 LEU A O 1
ATOM 957 N N . GLU A 1 114 ? -14.056 0.376 15.763 1.00 94.50 114 GLU A N 1
ATOM 958 C CA . GLU A 1 114 ? -15.150 0.354 14.790 1.00 94.50 114 GLU A CA 1
ATOM 959 C C . GLU A 1 114 ? -15.111 1.575 13.876 1.00 94.50 114 GLU A C 1
ATOM 961 O O . GLU A 1 114 ? -15.164 1.424 12.662 1.00 94.50 114 GLU A O 1
ATOM 966 N N . ALA A 1 115 ? -14.920 2.776 14.422 1.00 96.50 115 ALA A N 1
ATOM 967 C CA . ALA A 1 115 ? -14.777 3.987 13.619 1.00 96.50 115 ALA A CA 1
ATOM 968 C C . ALA A 1 115 ? -13.602 3.910 12.630 1.00 96.50 115 ALA A C 1
ATOM 970 O O . ALA A 1 115 ? -13.735 4.297 11.468 1.00 96.50 115 ALA A O 1
ATOM 971 N N . LEU A 1 116 ? -12.454 3.386 13.070 1.00 96.31 116 LEU A N 1
ATOM 972 C CA . LEU A 1 116 ? -11.302 3.154 12.199 1.00 96.31 116 LEU A CA 1
ATOM 973 C C . LEU A 1 116 ? -11.601 2.082 11.143 1.00 96.31 116 LEU A C 1
ATOM 975 O O . LEU A 1 116 ? -11.241 2.262 9.984 1.00 96.31 116 LEU A O 1
ATOM 979 N N . TYR A 1 117 ? -12.298 1.004 11.506 1.00 95.31 117 TYR A N 1
ATOM 980 C CA . TYR A 1 117 ? -12.729 -0.038 10.574 1.00 95.31 117 TYR A CA 1
ATOM 981 C C . TYR A 1 117 ? -13.664 0.515 9.491 1.00 95.31 117 TYR A C 1
ATOM 983 O O . TYR A 1 117 ? -13.466 0.232 8.307 1.00 95.31 117 TYR A O 1
ATOM 991 N N . MET A 1 118 ? -14.632 1.356 9.868 1.00 95.44 118 MET A N 1
ATOM 992 C CA . MET A 1 118 ? -15.515 2.043 8.922 1.00 95.44 118 MET A CA 1
ATOM 993 C C . MET A 1 118 ? -14.713 2.948 7.978 1.00 95.44 118 MET A C 1
ATOM 995 O O . MET A 1 118 ? -14.911 2.891 6.767 1.00 95.44 118 MET A O 1
ATOM 999 N N . GLN A 1 119 ? -13.731 3.697 8.496 1.00 95.06 119 GLN A N 1
ATOM 1000 C CA . GLN A 1 119 ? -12.854 4.529 7.664 1.00 95.06 119 GLN A CA 1
ATOM 1001 C C . GLN A 1 119 ? -12.005 3.709 6.679 1.00 95.06 119 GLN A C 1
ATOM 1003 O O . GLN A 1 119 ? -11.768 4.153 5.558 1.00 95.06 119 GLN A O 1
ATOM 1008 N N . VAL A 1 120 ? -11.546 2.517 7.069 1.00 92.50 120 VAL A N 1
ATOM 1009 C CA . VAL A 1 120 ? -10.793 1.618 6.178 1.00 92.50 120 VAL A CA 1
ATOM 1010 C C . VAL A 1 120 ? -11.687 1.032 5.084 1.00 92.50 120 VAL A C 1
ATOM 1012 O O . VAL A 1 120 ? -11.268 0.942 3.935 1.00 92.50 120 VAL A O 1
ATOM 1015 N N . THR A 1 121 ? -12.903 0.613 5.433 1.00 91.31 121 THR A N 1
ATOM 1016 C CA . THR A 1 121 ? -13.774 -0.164 4.536 1.00 91.31 121 THR A CA 1
ATOM 1017 C C . THR A 1 121 ? -14.663 0.697 3.647 1.00 91.31 121 THR A C 1
ATOM 1019 O O . THR A 1 121 ? -14.816 0.391 2.467 1.00 91.31 121 THR A O 1
ATOM 1022 N N . LEU A 1 122 ? -15.241 1.765 4.198 1.00 92.31 122 LEU A N 1
ATOM 1023 C CA . LEU A 1 122 ? -16.174 2.654 3.502 1.00 92.31 122 LEU A CA 1
ATOM 1024 C C . LEU A 1 122 ? -15.570 4.028 3.186 1.00 92.31 122 LEU A C 1
ATOM 1026 O O . LEU A 1 122 ? -16.100 4.751 2.344 1.00 92.31 122 LEU A O 1
ATOM 1030 N N . GLY A 1 123 ? -14.453 4.393 3.821 1.00 91.56 123 GLY A N 1
ATOM 1031 C CA . GLY A 1 123 ? -13.876 5.729 3.703 1.00 91.56 123 GLY A CA 1
ATOM 1032 C C . GLY A 1 123 ? -14.574 6.731 4.620 1.00 91.56 123 GLY A C 1
ATOM 1033 O O . GLY A 1 123 ? -14.956 6.403 5.741 1.00 91.56 123 GLY A O 1
ATOM 1034 N N . ASN A 1 124 ? -14.707 7.976 4.162 1.00 93.25 124 ASN A N 1
ATOM 1035 C CA . ASN A 1 124 ? -15.312 9.040 4.964 1.00 93.25 124 ASN A CA 1
ATOM 1036 C C . ASN A 1 124 ? -16.765 8.724 5.341 1.00 93.25 124 ASN A C 1
ATOM 1038 O O . ASN A 1 124 ? -17.467 8.018 4.621 1.00 93.25 124 ASN A O 1
ATOM 1042 N N . TYR A 1 125 ? -17.204 9.323 6.448 1.00 93.50 125 TYR A N 1
ATOM 1043 C CA . TYR A 1 125 ? -18.562 9.197 6.964 1.00 93.50 125 TYR A CA 1
ATOM 1044 C C . TYR A 1 125 ? -19.633 9.389 5.879 1.00 93.50 125 TYR A C 1
ATOM 1046 O O . TYR A 1 125 ? -19.662 10.409 5.190 1.00 93.50 125 TYR A O 1
ATOM 1054 N N . ASP A 1 126 ? -20.530 8.411 5.771 1.00 88.31 126 ASP A N 1
ATOM 1055 C CA . ASP A 1 126 ? -21.542 8.287 4.715 1.00 88.31 126 ASP A CA 1
ATOM 1056 C C . ASP A 1 126 ? -22.905 8.911 5.076 1.00 88.31 126 ASP A C 1
ATOM 1058 O O . ASP A 1 126 ? -23.825 8.919 4.259 1.00 88.31 126 ASP A O 1
ATOM 1062 N N . GLY A 1 127 ? -23.047 9.451 6.291 1.00 91.38 127 GLY A N 1
ATOM 1063 C CA . GLY A 1 127 ? -24.311 9.991 6.798 1.00 91.38 127 GLY A CA 1
ATOM 1064 C C . GLY A 1 127 ? -25.147 9.000 7.615 1.00 91.38 127 GLY A C 1
ATOM 1065 O O . GLY A 1 127 ? -26.219 9.376 8.098 1.00 91.38 127 GLY A O 1
ATOM 1066 N N . ASN A 1 128 ? -24.679 7.765 7.815 1.00 89.62 128 ASN A N 1
ATOM 1067 C CA . ASN A 1 128 ? -25.378 6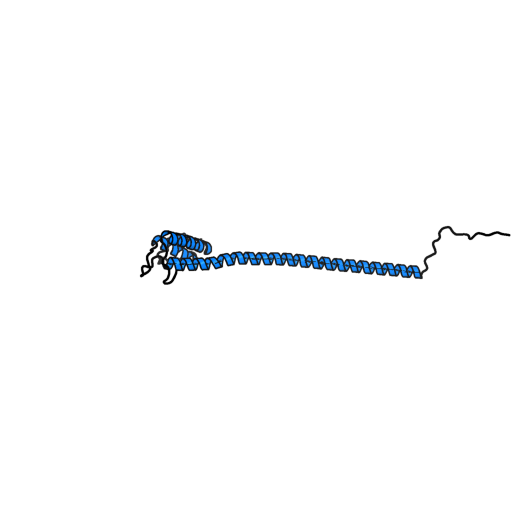.768 8.614 1.00 89.62 128 ASN A CA 1
ATOM 1068 C C . ASN A 1 128 ? -25.270 7.043 10.124 1.00 89.62 128 ASN A C 1
ATOM 1070 O O . ASN A 1 128 ? -24.306 6.649 10.773 1.00 89.62 128 ASN A O 1
ATOM 1074 N N . ASN A 1 129 ? -26.309 7.644 10.710 1.00 92.12 129 ASN A N 1
ATOM 1075 C CA . ASN A 1 129 ? -26.351 7.948 12.146 1.00 92.12 129 ASN A CA 1
ATOM 1076 C C . ASN A 1 129 ? -26.772 6.756 13.037 1.00 92.12 129 ASN A C 1
ATOM 1078 O O . ASN A 1 129 ? -26.897 6.933 14.246 1.00 92.12 129 ASN A O 1
ATOM 1082 N N . SER A 1 130 ? -27.035 5.562 12.485 1.00 90.88 130 SER A N 1
ATOM 1083 C CA . SER A 1 130 ? -27.516 4.418 13.278 1.00 90.88 130 SER A CA 1
ATOM 1084 C C . SER A 1 130 ? -26.399 3.624 13.961 1.00 90.88 130 SER A C 1
ATOM 1086 O O . SER A 1 130 ? -26.687 2.739 14.765 1.00 90.88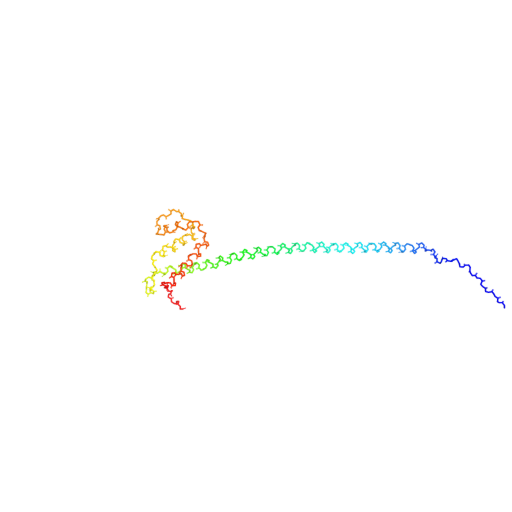 130 SER A O 1
ATOM 1088 N N . LEU A 1 131 ? -25.136 3.871 13.605 1.00 90.81 131 LEU A N 1
ATOM 1089 C CA . LEU A 1 131 ? -23.997 3.146 14.163 1.00 90.81 131 LEU A CA 1
ATOM 1090 C C . LEU A 1 131 ? -23.596 3.742 15.518 1.00 90.81 131 LEU A C 1
ATOM 1092 O O . LEU A 1 131 ? -23.647 4.951 15.732 1.00 90.81 131 LEU A O 1
ATOM 1096 N N . ARG A 1 132 ? -23.117 2.905 16.440 1.00 93.25 132 ARG A N 1
ATOM 1097 C CA . ARG A 1 132 ? -22.608 3.393 17.734 1.00 93.25 132 ARG A CA 1
ATOM 1098 C C . ARG A 1 132 ? -21.297 4.178 17.612 1.00 93.25 132 ARG A C 1
ATOM 1100 O O . ARG A 1 132 ? -20.997 5.013 18.456 1.00 93.25 132 ARG A O 1
ATOM 1107 N N . CYS A 1 133 ? -20.533 3.948 16.544 1.00 93.62 133 CYS A N 1
ATOM 1108 C CA . CYS A 1 133 ? -19.234 4.574 16.301 1.00 93.62 133 CYS A CA 1
ATOM 1109 C C . CYS A 1 133 ? -19.294 5.884 15.502 1.00 93.62 133 CYS A C 1
ATOM 1111 O O . CYS A 1 133 ? -18.252 6.384 15.093 1.00 93.62 133 CYS A O 1
ATOM 1113 N N . VAL A 1 134 ? -20.482 6.450 15.260 1.00 95.19 134 VAL A N 1
ATOM 1114 C CA . VAL A 1 134 ? -20.671 7.605 14.357 1.00 95.19 134 VAL A CA 1
ATOM 1115 C C . VAL A 1 134 ? -19.841 8.812 14.764 1.00 95.19 134 VAL A C 1
ATOM 1117 O O . VAL A 1 134 ? -19.142 9.390 13.933 1.00 95.19 134 VAL A O 1
ATOM 1120 N N . GLU A 1 135 ? -19.885 9.184 16.041 1.00 96.12 135 GLU A N 1
ATOM 1121 C CA . GLU A 1 135 ? -19.163 10.360 16.530 1.00 96.12 135 GLU A CA 1
ATOM 1122 C C . GLU A 1 135 ? -17.643 10.179 16.442 1.00 96.12 135 GLU A C 1
ATOM 1124 O O . GLU A 1 135 ? -16.924 11.133 16.153 1.00 96.12 135 GLU A O 1
ATOM 1129 N N . GLU A 1 136 ? -17.142 8.953 16.602 1.00 96.31 136 GLU A N 1
ATOM 1130 C CA . GLU A 1 136 ? -15.725 8.642 16.396 1.00 96.31 136 GLU A CA 1
ATOM 1131 C C . GLU A 1 136 ? -15.356 8.541 14.908 1.00 96.31 136 GLU A C 1
ATOM 1133 O O . GLU A 1 136 ? -14.264 8.960 14.523 1.00 96.31 136 GLU A O 1
ATOM 1138 N N . TRP A 1 137 ? -16.255 8.049 14.048 1.00 96.75 137 TRP A N 1
ATOM 1139 C CA . TRP A 1 137 ? -16.021 7.929 12.605 1.00 96.75 137 TRP A CA 1
ATOM 1140 C C . TRP A 1 137 ? -15.947 9.305 11.941 1.00 96.75 137 TRP A C 1
ATOM 1142 O O . TRP A 1 137 ? -15.029 9.565 11.164 1.00 96.75 137 TRP A O 1
ATOM 1152 N N . LYS A 1 138 ? -16.812 10.247 12.341 1.00 96.06 138 LYS A N 1
ATOM 1153 C CA . LYS A 1 138 ? -16.740 11.653 11.906 1.00 96.06 138 LYS A CA 1
ATOM 1154 C C . LYS A 1 138 ? -15.368 12.282 12.186 1.00 96.06 138 LYS A C 1
ATOM 1156 O O . LYS A 1 138 ? -14.871 13.043 11.358 1.00 96.06 138 LYS A O 1
ATOM 1161 N N . LYS A 1 139 ? -14.717 11.932 13.303 1.00 96.12 139 LYS A N 1
ATOM 1162 C CA . LYS A 1 139 ? -13.365 12.421 13.648 1.00 96.12 139 LYS A CA 1
ATOM 1163 C C . LYS A 1 139 ? -12.267 11.870 12.735 1.00 96.12 139 LYS A C 1
ATOM 1165 O O .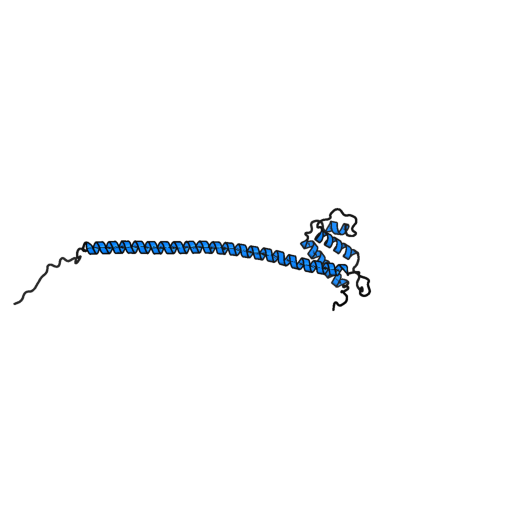 LYS A 1 139 ? -11.190 12.454 12.679 1.00 96.12 139 LYS A O 1
ATOM 1170 N N . GLN A 1 140 ? -12.520 10.771 12.021 1.00 94.31 140 GLN A N 1
ATOM 1171 C CA . GLN A 1 140 ? -11.573 10.187 11.065 1.00 94.31 140 GLN A CA 1
ATOM 1172 C C . GLN A 1 140 ? -11.677 10.802 9.661 1.00 94.31 140 GLN A C 1
ATOM 1174 O O . GLN A 1 140 ? -10.920 10.410 8.773 1.00 94.31 140 GLN A O 1
ATOM 1179 N N . SER A 1 141 ? -12.585 11.760 9.443 1.00 92.81 141 SER A N 1
ATOM 1180 C CA . SER A 1 141 ? -12.806 12.382 8.136 1.00 92.81 141 SER A CA 1
ATOM 1181 C C . SER A 1 141 ? -11.515 12.945 7.532 1.00 92.81 141 SER A C 1
ATOM 1183 O O . SER A 1 141 ? -10.776 13.689 8.176 1.00 92.81 141 SER A O 1
ATOM 1185 N N . GLY A 1 142 ? -11.260 12.613 6.265 1.00 89.69 142 GLY A N 1
ATOM 1186 C CA . GLY A 1 142 ? -10.068 13.033 5.523 1.00 89.69 142 GLY A CA 1
ATOM 1187 C C . GLY A 1 142 ? -8.852 12.121 5.704 1.00 89.69 142 GLY A C 1
ATOM 1188 O O . GLY A 1 142 ? -7.869 12.289 4.986 1.00 89.69 142 GLY A O 1
ATOM 1189 N N . LYS A 1 143 ? -8.914 11.132 6.602 1.00 92.44 143 LYS A N 1
ATOM 1190 C CA . LYS A 1 143 ? -7.861 10.125 6.765 1.00 92.44 143 LYS A CA 1
ATOM 1191 C C . LYS A 1 143 ? -7.890 9.128 5.608 1.00 92.44 143 LYS A C 1
ATOM 1193 O O . LYS A 1 143 ? -8.956 8.620 5.249 1.00 92.44 143 LYS A O 1
ATOM 1198 N N . SER A 1 144 ? -6.731 8.811 5.034 1.00 89.62 144 SER A N 1
ATOM 1199 C CA . SER A 1 144 ? -6.648 7.794 3.981 1.00 89.62 144 SER A CA 1
ATOM 1200 C C . SER A 1 144 ? -6.888 6.382 4.530 1.00 89.62 144 SER A C 1
ATOM 1202 O O . SER A 1 144 ? -6.638 6.110 5.705 1.00 89.62 144 SER A O 1
ATOM 1204 N N . CYS A 1 145 ? -7.306 5.453 3.664 1.00 87.44 145 CYS A N 1
ATOM 1205 C CA . CYS A 1 145 ? -7.476 4.038 4.020 1.00 87.44 145 CYS A CA 1
ATOM 1206 C C . CYS A 1 145 ? -6.214 3.458 4.685 1.00 87.44 145 CYS A C 1
ATOM 1208 O O . CYS A 1 145 ? -6.287 2.821 5.731 1.00 87.44 145 CYS A O 1
ATOM 1210 N N . VAL A 1 146 ? -5.036 3.745 4.123 1.00 86.12 146 VAL A N 1
ATOM 1211 C CA . VAL A 1 146 ? -3.746 3.260 4.639 1.00 86.12 146 VAL A CA 1
ATOM 1212 C C . VAL A 1 146 ? -3.429 3.811 6.031 1.00 86.12 146 VAL A C 1
ATOM 1214 O O . VAL A 1 146 ? -2.903 3.091 6.881 1.00 86.12 146 VAL A O 1
ATOM 1217 N N . GLU A 1 147 ? -3.713 5.087 6.280 1.00 89.31 147 GLU A N 1
ATOM 1218 C CA . GLU A 1 147 ? -3.509 5.690 7.601 1.00 89.31 147 GLU A CA 1
ATOM 1219 C C . GLU A 1 147 ? -4.480 5.108 8.626 1.00 89.31 147 GLU A C 1
ATOM 1221 O O . GLU A 1 147 ? -4.058 4.739 9.720 1.00 89.31 147 GLU A O 1
ATOM 1226 N N . ALA A 1 148 ? -5.749 4.938 8.252 1.00 92.31 148 ALA A N 1
ATOM 1227 C CA . ALA A 1 148 ? -6.752 4.319 9.109 1.00 92.31 148 ALA A CA 1
ATOM 1228 C C . ALA A 1 148 ? -6.399 2.858 9.443 1.00 92.31 148 ALA A C 1
ATOM 1230 O O . ALA A 1 148 ? -6.505 2.462 10.602 1.00 92.31 148 ALA A O 1
ATOM 1231 N N . GLN A 1 149 ? -5.880 2.083 8.481 1.00 91.75 149 GLN A N 1
ATOM 1232 C CA . GLN A 1 149 ? -5.379 0.722 8.717 1.00 91.75 149 GLN A CA 1
ATOM 1233 C C . GLN A 1 149 ? -4.223 0.709 9.724 1.00 91.75 149 GLN A C 1
ATOM 1235 O O . GLN A 1 149 ? -4.203 -0.113 10.640 1.00 91.75 149 GLN A O 1
ATOM 1240 N N . ARG A 1 150 ? -3.253 1.622 9.580 1.00 90.38 150 ARG A N 1
ATOM 1241 C CA . ARG A 1 150 ? -2.112 1.726 10.505 1.00 90.38 150 ARG A CA 1
ATOM 1242 C C . ARG A 1 150 ? -2.559 2.075 11.915 1.00 90.38 150 ARG A C 1
ATOM 1244 O O . ARG A 1 150 ? -2.080 1.460 12.867 1.00 90.38 150 ARG A O 1
ATOM 1251 N N . ASP A 1 151 ? -3.467 3.033 12.041 1.00 94.25 151 ASP A N 1
ATOM 1252 C CA . ASP A 1 151 ? -4.014 3.435 13.331 1.00 94.25 151 ASP A CA 1
ATOM 1253 C C . ASP A 1 151 ? -4.825 2.303 13.961 1.00 94.25 151 ASP A C 1
ATOM 1255 O O . ASP A 1 151 ? -4.658 2.044 15.152 1.00 94.25 151 ASP A O 1
ATOM 1259 N N . PHE A 1 152 ? -5.609 1.566 13.167 1.00 95.31 152 PHE A N 1
ATOM 1260 C CA . PHE A 1 152 ? -6.336 0.388 13.635 1.00 95.31 152 PHE A CA 1
ATOM 1261 C C . PHE A 1 152 ? -5.378 -0.665 14.192 1.00 95.31 152 PHE A C 1
ATOM 1263 O O . PHE A 1 152 ? -5.526 -1.069 15.340 1.00 95.31 152 PHE A O 1
ATOM 1270 N N . ILE A 1 153 ? -4.355 -1.064 13.426 1.00 92.50 153 ILE A N 1
ATOM 1271 C CA . ILE A 1 153 ? -3.374 -2.080 13.847 1.00 92.50 153 ILE A CA 1
ATOM 1272 C C . ILE A 1 153 ? -2.606 -1.620 15.095 1.00 92.50 153 ILE A C 1
ATOM 1274 O O . ILE A 1 153 ? -2.351 -2.394 16.021 1.00 92.50 153 ILE A O 1
ATOM 1278 N N . LYS A 1 154 ? -2.214 -0.345 15.145 1.00 93.81 154 LYS A N 1
ATOM 1279 C CA . LYS A 1 154 ? -1.508 0.220 16.299 1.00 93.81 154 LYS A CA 1
ATOM 1280 C C . LYS A 1 154 ? -2.389 0.193 17.544 1.00 93.81 154 LYS A C 1
ATOM 1282 O O . LYS A 1 154 ? -1.925 -0.199 18.615 1.00 93.81 154 LYS A O 1
ATOM 1287 N N . HIS A 1 155 ? -3.643 0.603 17.404 1.00 94.94 155 HIS A N 1
ATOM 1288 C CA . HIS A 1 155 ? -4.583 0.681 18.508 1.00 94.94 155 HIS A CA 1
ATOM 1289 C C . HIS A 1 155 ? -5.034 -0.709 18.975 1.00 94.94 155 HIS A C 1
ATOM 1291 O O . HIS A 1 155 ? -5.080 -0.956 20.178 1.00 94.94 155 HIS A O 1
ATOM 1297 N N . SER A 1 156 ? -5.238 -1.658 18.055 1.00 93.00 156 SER A N 1
ATOM 1298 C CA . SER A 1 156 ? -5.514 -3.057 18.389 1.00 93.00 156 SER A CA 1
ATOM 1299 C C . SER A 1 156 ? -4.350 -3.674 19.158 1.00 93.00 156 SER A C 1
ATOM 1301 O O . SER A 1 156 ? -4.561 -4.257 20.212 1.00 93.00 156 SER A O 1
ATOM 1303 N N . ASN A 1 157 ? -3.103 -3.496 18.709 1.00 91.12 157 ASN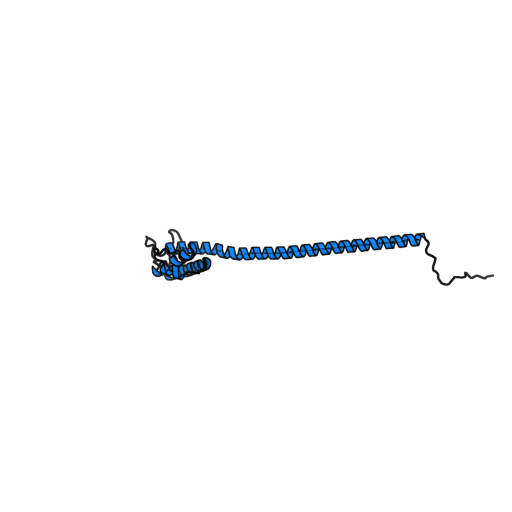 A N 1
ATOM 1304 C CA . ASN A 1 157 ? -1.932 -4.022 19.419 1.00 91.12 157 ASN A CA 1
ATOM 1305 C C . ASN A 1 157 ? -1.796 -3.432 20.827 1.00 91.12 157 ASN A C 1
ATOM 1307 O O . ASN A 1 157 ? -1.448 -4.150 21.767 1.00 91.12 157 ASN A O 1
ATOM 1311 N N . TRP A 1 158 ? -2.102 -2.143 20.987 1.00 93.44 158 TRP A N 1
ATOM 1312 C CA . TRP A 1 158 ? -2.156 -1.513 22.302 1.00 93.44 158 TRP A CA 1
ATOM 1313 C C . TRP A 1 158 ? -3.245 -2.137 23.188 1.00 93.44 158 TRP A C 1
ATOM 1315 O O . TRP A 1 158 ? -2.954 -2.491 24.331 1.00 93.44 158 TRP A O 1
ATOM 1325 N N . CYS A 1 159 ? -4.450 -2.364 22.651 1.00 90.81 159 CYS A N 1
ATOM 1326 C CA . CYS A 1 159 ? -5.535 -3.028 23.374 1.00 90.81 159 CYS A CA 1
ATOM 1327 C C . CYS A 1 159 ? -5.151 -4.452 23.798 1.00 90.81 159 CYS A C 1
ATOM 1329 O O . CYS A 1 159 ? -5.273 -4.808 24.967 1.00 90.81 159 CYS A O 1
ATOM 1331 N N . LEU A 1 160 ? -4.610 -5.240 22.869 1.00 87.62 160 LEU A N 1
ATOM 1332 C CA . LEU A 1 160 ? -4.166 -6.615 23.107 1.00 87.62 160 LEU A CA 1
ATOM 1333 C C . LEU A 1 160 ? -3.062 -6.691 24.164 1.00 87.62 160 LEU A C 1
ATOM 1335 O O . LEU A 1 160 ? -3.040 -7.613 24.970 1.00 87.62 160 LEU A O 1
ATOM 1339 N N . THR A 1 161 ? -2.149 -5.719 24.184 1.00 86.94 161 THR A N 1
ATOM 1340 C CA . THR A 1 161 ? -1.083 -5.660 25.195 1.00 86.94 161 THR A CA 1
ATOM 1341 C C . THR A 1 161 ? -1.641 -5.312 26.573 1.00 86.94 161 THR A C 1
ATOM 1343 O O . THR A 1 161 ? -1.151 -5.808 27.583 1.00 86.94 161 THR A O 1
ATOM 1346 N N . ARG A 1 162 ? -2.652 -4.439 26.627 1.00 88.12 162 ARG A N 1
ATOM 1347 C CA . ARG A 1 162 ? -3.197 -3.916 27.883 1.00 88.12 162 ARG A CA 1
ATOM 1348 C C . ARG A 1 162 ? -4.211 -4.851 28.534 1.00 88.12 162 ARG A C 1
ATOM 1350 O O . ARG A 1 162 ? -4.178 -5.005 29.751 1.00 88.12 162 ARG A O 1
ATOM 1357 N N . TRP A 1 163 ? -5.102 -5.433 27.741 1.00 87.06 163 TRP A N 1
ATOM 1358 C CA . TRP A 1 163 ? -6.198 -6.271 28.226 1.00 87.06 163 TRP A CA 1
ATOM 1359 C C . TRP A 1 163 ? -6.078 -7.728 27.815 1.00 87.06 163 TRP A C 1
ATOM 1361 O O . TRP A 1 163 ? -6.841 -8.523 28.327 1.00 87.06 163 TRP A O 1
ATOM 1371 N N . GLY A 1 164 ? -5.143 -8.104 26.945 1.00 81.12 164 GLY A N 1
ATOM 1372 C CA . GLY A 1 164 ? -5.028 -9.474 26.454 1.00 81.12 164 GLY A CA 1
ATOM 1373 C C . GLY A 1 164 ? -5.942 -9.771 25.265 1.00 81.12 164 GLY A C 1
ATOM 1374 O O . GLY A 1 164 ? -6.599 -8.896 24.699 1.00 81.12 164 GLY A O 1
ATOM 1375 N N . TRP A 1 165 ? -5.949 -11.037 24.854 1.00 79.38 165 TRP A N 1
ATOM 1376 C CA . TRP A 1 165 ? -6.824 -11.556 23.806 1.00 79.38 165 TRP A CA 1
ATOM 1377 C C . TRP A 1 165 ? -7.261 -12.968 24.136 1.00 79.38 165 TRP A C 1
ATOM 1379 O O . TRP A 1 165 ? -6.506 -13.732 24.734 1.00 79.38 165 TRP A O 1
ATOM 1389 N N . ASN A 1 166 ? -8.466 -13.315 23.695 1.00 81.19 166 ASN A N 1
ATOM 1390 C CA . ASN A 1 166 ? -9.035 -14.642 23.868 1.00 81.19 166 ASN A CA 1
ATOM 1391 C C . ASN A 1 166 ? -8.670 -15.483 22.640 1.00 81.19 166 ASN A C 1
ATOM 1393 O O . ASN A 1 166 ? -9.294 -15.271 21.608 1.00 81.19 166 ASN A O 1
ATOM 1397 N N . PRO A 1 167 ? -7.688 -16.405 22.665 1.00 74.81 167 PRO A N 1
ATOM 1398 C CA . PRO A 1 167 ? -7.293 -17.197 21.494 1.00 74.81 167 PRO A CA 1
ATOM 1399 C C . PRO A 1 167 ? -8.337 -18.247 21.083 1.00 74.81 167 PRO A C 1
ATOM 1401 O O . PRO A 1 167 ? -9.209 -18.594 21.886 1.00 74.81 167 PRO A O 1
ATOM 1404 N N . PRO A 1 168 ? -8.336 -18.728 19.822 1.00 73.31 168 PRO A N 1
ATOM 1405 C CA . PRO A 1 168 ? -9.266 -19.766 19.389 1.00 73.31 168 PRO A CA 1
ATOM 1406 C C . PRO A 1 168 ? -8.979 -21.083 20.115 1.00 73.31 168 PRO A C 1
ATOM 1408 O O . PRO A 1 168 ? -7.834 -21.328 20.509 1.00 73.31 168 PRO A O 1
ATOM 1411 N N . PRO A 1 169 ? -9.977 -21.972 20.257 1.00 69.81 169 PRO A N 1
ATOM 1412 C CA . PRO A 1 169 ? -9.730 -23.322 20.747 1.00 69.81 169 PRO A CA 1
ATOM 1413 C C . PRO A 1 169 ? -8.616 -24.006 19.937 1.00 69.81 169 PRO A C 1
ATOM 1415 O O . PRO A 1 169 ? -8.681 -24.055 18.712 1.00 69.81 169 PRO A O 1
ATOM 1418 N N . GLY A 1 170 ? -7.595 -24.530 20.622 1.00 70.62 170 GLY A N 1
ATOM 1419 C CA . GLY A 1 170 ? -6.469 -25.233 19.990 1.00 70.62 170 GLY A CA 1
ATOM 1420 C C . GLY A 1 170 ? -5.280 -24.357 19.578 1.00 70.62 170 GLY A C 1
ATOM 1421 O O . GLY A 1 170 ? -4.272 -24.900 19.135 1.00 70.62 170 GLY A O 1
ATOM 1422 N N . TRP A 1 171 ? -5.350 -23.038 19.767 1.00 68.12 171 TRP A N 1
ATOM 1423 C CA . TRP A 1 171 ? -4.207 -22.144 19.574 1.00 68.12 171 TRP A CA 1
ATOM 1424 C C . TRP A 1 171 ? -3.252 -22.279 20.773 1.00 68.12 171 TRP A C 1
ATOM 1426 O O . TRP A 1 171 ? -3.636 -21.972 21.904 1.00 68.12 171 TRP A O 1
ATOM 1436 N N . ARG A 1 172 ? -2.041 -22.794 20.543 1.00 53.12 172 ARG A N 1
ATOM 1437 C CA . ARG A 1 172 ? -0.957 -22.904 21.533 1.00 53.12 172 ARG A CA 1
ATOM 1438 C C . ARG A 1 172 ? 0.259 -22.126 21.066 1.00 53.12 172 ARG A C 1
ATOM 1440 O O . ARG A 1 172 ? 0.514 -22.149 19.842 1.00 53.12 172 ARG A O 1
#

Sequence (172 aa):
MSATNRPLIDEDGISEATEEELKEFDELIKKYARDKARVSAEQRKKLLSYEREHREMEQRALEWNAYWERRKKDDRDLWRDKDFANAVDKMSRAGYKGKHGDFDVPEEEMIKLEALYMQVTLGNYDGNNSLRCVEEWKKQSGKSCVEAQRDFIKHSNWCLTRWGWNPPPGWR

pLDDT: mean 82.11, std 15.18, range [38.38, 96.75]